Protein AF-A0A699YQB2-F1 (afdb_monomer)

Int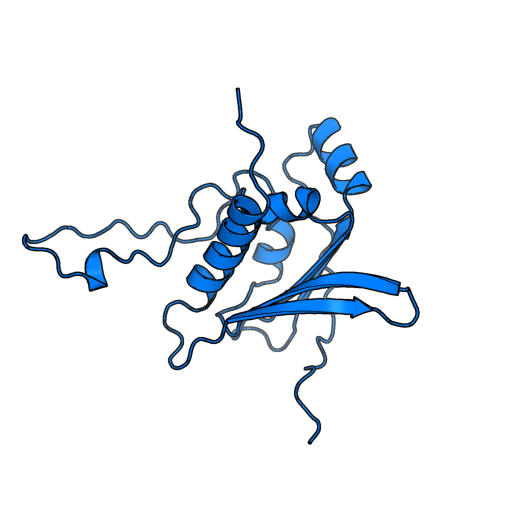erPro domains:
  IPR036890 Histidine kinase/HSP90-like ATPase superfamily [G3DSA:3.30.565.10] (2-146)
  IPR036890 Histidine kinase/HSP90-like ATPase superfamily [SSF55874] (11-123)

Mean predicted aligned error: 11.19 Å

Foldseek 3Di:
DPDDQDPVRLVVLVVLVQLLQCVPPPDKDWDWDFDQDPPVRDTDTDIDIPGQWDDLVCLLCLQQWQDDPDDPDDLPCPDPPDDVVSVPPSNPDDGSHSVVSVVVVDFKDWDWTDHPVDPWIKIFIDGNVVSVVCVVVVVSRGRGDIDTDRPPDPPDDD

Secondary structure (DSSP, 8-state):
-PPPPPHHHHHHHHHHHHHHHTTT-SS--EEEEEEE-TTT--EEEEEEE-S----HHHHTTTTSTT---S--------SSSPPHHHH-------SS-GGGGGGGT-SEEEEEE--TT-SSEEEEEEEHHHHHHHHHTT--S----PEEE----S----

Radius of gyration: 17.14 Å; Cα contacts (8 Å, |Δi|>4): 232; chains: 1; bounding box: 51×29×56 Å

Nearest PDB structures (foldseek):
  6mw7-assembly1_A  TM=7.822E-01  e=2.770E-05  Homo sapiens
  6mw7-assembly2_D  TM=7.691E-01  e=3.723E-05  Homo sapiens
  6mw7-assembly2_C  TM=7.482E-01  e=5.632E-05  Homo sapiens
  7lix-assembly1_A  TM=1.348E-01  e=6.875E+00  Porphyridium purpureum

Structure (mmCIF, N/CA/C/O backbone):
data_AF-A0A699YQB2-F1
#
_entry.id   AF-A0A699YQB2-F1
#
loop_
_atom_site.group_PDB
_atom_site.id
_atom_site.type_symbol
_atom_site.label_atom_id
_atom_site.label_alt_id
_atom_site.label_comp_id
_atom_site.label_asym_id
_atom_site.label_entity_id
_atom_site.label_seq_id
_atom_site.pdbx_PDB_ins_code
_atom_site.Cartn_x
_atom_site.Cartn_y
_atom_site.Cartn_z
_atom_site.occupancy
_atom_site.B_iso_or_equiv
_atom_site.auth_seq_id
_a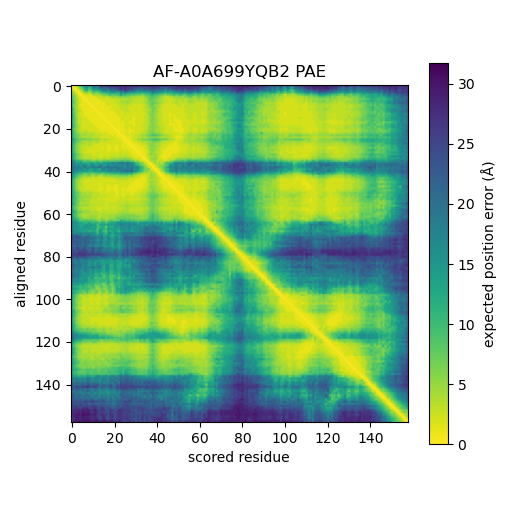tom_site.auth_comp_id
_atom_site.auth_asym_id
_atom_site.auth_atom_id
_atom_site.pdbx_PDB_model_num
ATOM 1 N N . MET A 1 1 ? 25.485 -6.643 4.007 1.00 27.45 1 MET A N 1
ATOM 2 C CA . MET A 1 1 ? 24.712 -7.691 3.311 1.00 27.45 1 MET A CA 1
ATOM 3 C C . MET A 1 1 ? 23.259 -7.539 3.713 1.00 27.45 1 MET A C 1
ATOM 5 O O . MET A 1 1 ? 22.901 -7.926 4.817 1.00 27.45 1 MET A O 1
ATOM 9 N N . THR A 1 2 ? 22.442 -6.903 2.880 1.00 43.53 2 THR A N 1
ATOM 10 C CA . THR A 1 2 ? 20.984 -6.984 3.014 1.00 43.53 2 THR A CA 1
ATOM 11 C C . THR A 1 2 ? 20.582 -8.375 2.540 1.00 43.53 2 THR A C 1
ATOM 13 O O . THR A 1 2 ? 20.865 -8.727 1.400 1.00 43.53 2 THR A O 1
ATOM 16 N N . LYS A 1 3 ? 20.019 -9.200 3.427 1.00 54.66 3 LYS A N 1
ATOM 17 C CA . LYS A 1 3 ? 19.324 -10.420 3.002 1.00 54.66 3 LYS A CA 1
ATOM 18 C C . LYS A 1 3 ? 18.230 -9.995 2.025 1.00 54.66 3 LYS A C 1
ATOM 20 O O . LYS A 1 3 ? 17.485 -9.069 2.343 1.00 54.66 3 LYS A O 1
ATOM 25 N N . ASP A 1 4 ? 18.146 -10.650 0.873 1.00 69.75 4 ASP A N 1
ATOM 26 C CA . ASP A 1 4 ? 17.004 -10.471 -0.016 1.00 69.75 4 ASP A CA 1
ATOM 27 C C . ASP A 1 4 ? 15.732 -10.820 0.761 1.00 69.75 4 ASP A C 1
ATOM 29 O O . ASP A 1 4 ? 15.621 -11.906 1.335 1.00 69.75 4 ASP A O 1
ATOM 33 N N . MET A 1 5 ? 14.799 -9.870 0.836 1.00 77.06 5 MET A N 1
ATOM 34 C CA . MET A 1 5 ? 13.517 -10.076 1.508 1.00 77.06 5 MET A CA 1
ATOM 35 C C . MET A 1 5 ? 12.745 -11.186 0.798 1.00 77.06 5 MET A C 1
ATOM 37 O O . MET A 1 5 ? 12.609 -11.165 -0.431 1.00 77.06 5 MET A O 1
ATOM 41 N N . THR A 1 6 ? 12.197 -12.134 1.551 1.00 87.75 6 THR A N 1
ATOM 42 C CA . THR A 1 6 ? 11.326 -13.174 0.994 1.00 87.75 6 THR A CA 1
ATOM 43 C C . THR A 1 6 ? 10.006 -12.570 0.506 1.00 87.75 6 THR A C 1
ATOM 45 O O . THR A 1 6 ? 9.689 -11.418 0.796 1.00 87.75 6 THR A O 1
ATOM 48 N N . LEU A 1 7 ? 9.218 -13.328 -0.263 1.00 84.62 7 LEU A N 1
ATOM 49 C CA . LEU A 1 7 ? 7.860 -12.911 -0.638 1.00 84.62 7 LEU A CA 1
ATOM 50 C C . LEU A 1 7 ? 7.012 -12.589 0.603 1.00 84.62 7 LEU A C 1
ATOM 52 O O . LEU A 1 7 ? 6.315 -11.580 0.621 1.00 84.62 7 LEU A O 1
ATOM 56 N N . VAL A 1 8 ? 7.118 -13.420 1.643 1.00 87.06 8 VAL A N 1
ATOM 57 C CA . VAL A 1 8 ? 6.390 -13.236 2.904 1.00 87.06 8 VAL A CA 1
ATOM 58 C C . VAL A 1 8 ? 6.793 -11.923 3.566 1.00 87.06 8 VAL A C 1
ATOM 60 O O . VAL A 1 8 ? 5.916 -11.148 3.919 1.00 87.06 8 VAL A O 1
ATOM 63 N N . ASP A 1 9 ? 8.092 -11.623 3.641 1.00 85.12 9 ASP A N 1
ATOM 64 C CA . ASP A 1 9 ? 8.570 -10.370 4.241 1.00 85.12 9 ASP A CA 1
ATOM 65 C C . ASP A 1 9 ? 8.010 -9.141 3.508 1.00 85.12 9 ASP A C 1
ATOM 67 O O . ASP A 1 9 ? 7.577 -8.182 4.139 1.00 85.12 9 ASP A O 1
ATOM 71 N N . LYS A 1 10 ? 7.962 -9.179 2.168 1.00 85.38 10 LYS A N 1
ATOM 72 C CA . LYS A 1 10 ? 7.393 -8.086 1.363 1.00 85.38 10 LYS A CA 1
ATOM 73 C C . LYS A 1 10 ? 5.892 -7.916 1.609 1.00 85.38 10 LYS A C 1
ATOM 75 O O . LYS A 1 10 ? 5.416 -6.790 1.669 1.00 85.38 10 LYS A O 1
ATOM 80 N N . LEU A 1 11 ? 5.148 -9.014 1.744 1.00 88.31 11 LEU A N 1
ATOM 81 C CA . LEU A 1 11 ? 3.718 -8.962 2.059 1.00 88.31 11 LEU A CA 1
ATOM 82 C C . LEU A 1 11 ? 3.470 -8.427 3.473 1.00 88.31 11 LEU A C 1
ATOM 84 O O . LEU A 1 11 ? 2.542 -7.644 3.654 1.00 88.31 11 LEU A O 1
ATOM 88 N N . CYS A 1 12 ? 4.303 -8.803 4.447 1.00 87.31 12 CYS A N 1
ATOM 89 C CA . CYS A 1 12 ? 4.212 -8.290 5.813 1.00 87.31 12 CYS A CA 1
ATOM 90 C C . CYS A 1 12 ? 4.354 -6.764 5.854 1.00 87.31 12 CYS A C 1
ATOM 92 O O . CYS A 1 12 ? 3.514 -6.116 6.458 1.00 87.31 12 CYS A O 1
ATOM 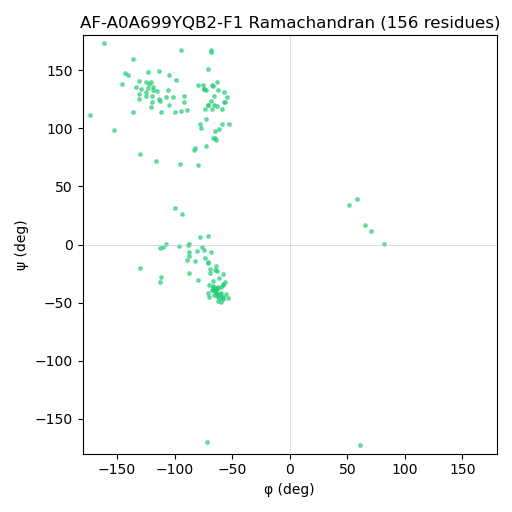94 N N . GLU A 1 13 ? 5.313 -6.173 5.135 1.00 85.69 13 GLU A N 1
ATOM 95 C CA . GLU A 1 13 ? 5.453 -4.705 5.071 1.00 85.69 13 GLU A CA 1
ATOM 96 C C . GLU A 1 13 ? 4.201 -4.006 4.510 1.00 85.69 13 GLU A C 1
ATOM 98 O O . GLU A 1 13 ? 3.828 -2.920 4.953 1.00 85.69 13 GLU A O 1
ATOM 103 N N . LEU A 1 14 ? 3.527 -4.611 3.525 1.00 88.31 14 LEU A N 1
ATOM 104 C CA . LEU A 1 14 ? 2.282 -4.053 2.988 1.00 88.31 14 LEU A CA 1
ATOM 105 C C . LEU A 1 14 ? 1.135 -4.184 3.990 1.00 88.31 14 LEU A C 1
ATOM 107 O O . LEU A 1 14 ? 0.378 -3.234 4.181 1.00 88.31 14 LEU A O 1
ATOM 111 N N . LEU A 1 15 ? 1.034 -5.330 4.663 1.00 89.50 15 LEU A N 1
ATOM 112 C CA . LEU A 1 15 ? 0.040 -5.555 5.709 1.00 89.50 15 LEU A CA 1
ATOM 113 C C . LEU A 1 15 ? 0.255 -4.629 6.909 1.00 89.50 15 LEU A C 1
ATOM 115 O O . LEU A 1 15 ? -0.722 -4.120 7.445 1.00 89.50 15 LEU A O 1
ATOM 119 N N . ASP A 1 16 ? 1.500 -4.346 7.282 1.00 86.62 16 ASP A N 1
ATOM 120 C CA . ASP A 1 16 ? 1.857 -3.410 8.350 1.00 86.62 16 ASP A CA 1
ATOM 121 C C . ASP A 1 16 ? 1.383 -1.980 8.041 1.00 86.62 16 ASP A C 1
ATOM 123 O O . ASP A 1 16 ? 0.887 -1.279 8.935 1.00 86.62 16 ASP A O 1
ATOM 127 N N . ASN A 1 17 ? 1.438 -1.565 6.766 1.00 86.50 17 ASN A N 1
ATOM 128 C CA . ASN A 1 17 ? 0.839 -0.306 6.316 1.00 86.50 17 ASN A CA 1
ATOM 129 C C . ASN A 1 17 ? -0.680 -0.299 6.526 1.00 86.50 17 ASN A C 1
ATOM 131 O O . ASN A 1 17 ? -1.207 0.651 7.106 1.00 86.50 17 ASN A O 1
ATOM 135 N N . SER A 1 18 ? -1.380 -1.354 6.100 1.00 89.69 18 SER A N 1
ATOM 136 C CA . SER A 1 18 ? -2.835 -1.445 6.265 1.00 89.69 18 SER A CA 1
ATOM 137 C C . SER A 1 18 ? -3.249 -1.557 7.735 1.00 89.69 18 SER A C 1
ATOM 139 O O . SER A 1 18 ? -4.208 -0.909 8.143 1.00 89.69 18 SER A O 1
ATOM 141 N N . LEU A 1 19 ? -2.507 -2.301 8.563 1.00 87.50 19 LEU A N 1
ATOM 142 C CA . LEU A 1 19 ? -2.729 -2.395 10.012 1.00 87.50 19 LEU A CA 1
ATOM 143 C C . LEU A 1 19 ? -2.597 -1.028 10.690 1.00 87.50 19 LEU A C 1
ATOM 145 O O . LEU A 1 19 ? -3.436 -0.666 11.515 1.00 87.50 19 LEU A O 1
ATOM 149 N N . SER A 1 20 ? -1.587 -0.251 10.291 1.00 83.88 20 SER A N 1
ATOM 150 C CA . SER A 1 20 ? -1.417 1.128 10.756 1.00 83.88 20 SER A CA 1
ATOM 151 C C . SER A 1 20 ? -2.578 2.020 10.302 1.00 83.88 20 SER A C 1
ATOM 153 O O . SER A 1 20 ? -3.040 2.867 11.066 1.00 83.88 20 SER A O 1
ATOM 155 N N . ALA A 1 21 ? -3.068 1.839 9.072 1.00 86.69 21 ALA A N 1
ATOM 156 C CA . ALA A 1 21 ? -4.139 2.650 8.497 1.00 86.69 21 ALA A CA 1
ATOM 157 C C . ALA A 1 21 ? -5.506 2.399 9.152 1.00 86.69 21 ALA A C 1
ATOM 159 O O . ALA A 1 21 ? -6.290 3.338 9.300 1.00 86.69 21 ALA A O 1
ATOM 160 N N . VAL A 1 22 ? -5.795 1.160 9.562 1.00 88.62 22 VAL A N 1
ATOM 161 C CA . VAL A 1 22 ? -7.070 0.785 10.205 1.00 88.62 22 VAL A CA 1
ATOM 162 C C . VAL A 1 22 ? -7.068 0.967 11.725 1.00 88.62 22 VAL A C 1
ATOM 164 O O . VAL A 1 22 ? -8.075 0.693 12.383 1.00 88.62 22 VAL A O 1
ATOM 167 N N . ALA A 1 23 ? -5.964 1.436 12.310 1.00 83.88 23 ALA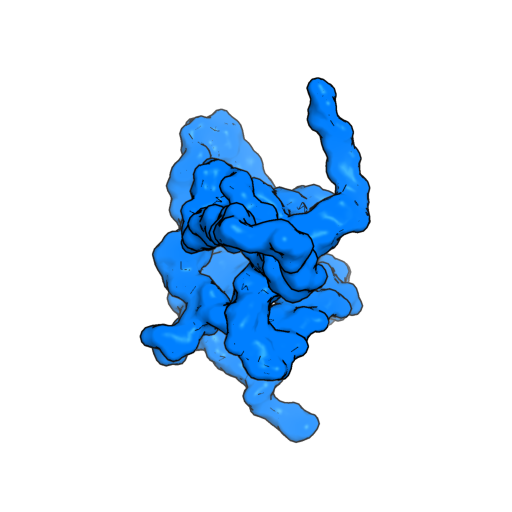 A N 1
ATOM 168 C CA . ALA A 1 23 ? -5.870 1.698 13.740 1.00 83.88 23 ALA A CA 1
ATOM 169 C C . ALA A 1 23 ? -6.977 2.669 14.202 1.00 83.88 23 ALA A C 1
ATOM 171 O O . ALA A 1 23 ? -7.114 3.783 13.694 1.00 83.88 23 ALA A O 1
ATOM 172 N N . GLY A 1 24 ? -7.796 2.245 15.168 1.00 80.38 24 GLY A N 1
ATOM 173 C CA . GLY A 1 24 ? -8.920 3.038 15.687 1.00 80.38 24 GLY A CA 1
ATOM 174 C C . GLY A 1 24 ? -10.210 2.992 14.853 1.00 80.38 24 GLY A C 1
ATOM 175 O O . GLY A 1 24 ? -11.196 3.612 15.248 1.00 80.38 24 GLY A O 1
ATOM 176 N N . VAL A 1 25 ? -10.252 2.247 13.742 1.00 83.25 25 VAL A N 1
ATOM 177 C CA . VAL A 1 25 ? -11.498 1.959 13.008 1.00 83.25 25 VAL A CA 1
ATOM 178 C C . VAL A 1 25 ? -12.321 0.926 13.787 1.00 83.25 25 VAL A C 1
ATOM 180 O O . VAL A 1 25 ? -11.790 -0.085 14.236 1.00 83.25 25 VAL A O 1
ATOM 183 N N . GLN A 1 26 ? -13.630 1.158 13.952 1.00 86.00 26 GLN A N 1
ATOM 184 C CA . GLN A 1 26 ? -14.506 0.301 14.771 1.00 86.00 26 GLN A CA 1
ATOM 185 C C . GLN A 1 26 ? -14.625 -1.136 14.230 1.00 86.00 26 GLN A C 1
ATOM 187 O O . GLN A 1 26 ? -14.681 -2.091 15.001 1.00 86.00 26 GLN A O 1
ATOM 192 N N . THR A 1 27 ? -14.671 -1.285 12.906 1.00 89.88 27 THR A N 1
ATOM 193 C CA . THR A 1 27 ? -14.740 -2.573 12.201 1.00 89.88 27 THR A CA 1
ATOM 194 C C . THR A 1 27 ? -13.660 -2.602 11.115 1.00 89.88 27 THR A C 1
ATOM 196 O O . THR A 1 27 ? -13.964 -2.333 9.946 1.00 89.88 27 THR A O 1
ATOM 199 N N . PRO A 1 28 ? -12.388 -2.838 11.486 1.00 89.38 28 PRO A N 1
ATOM 200 C CA . PRO A 1 28 ? -11.278 -2.800 10.544 1.00 89.38 28 PRO A CA 1
ATOM 201 C C . PRO A 1 28 ? -11.396 -3.962 9.553 1.00 89.38 28 PRO A C 1
ATOM 203 O O . PRO A 1 28 ? -11.719 -5.088 9.927 1.00 89.38 28 PRO A O 1
ATOM 206 N N . THR A 1 29 ? -11.155 -3.688 8.278 1.00 92.94 29 THR A N 1
ATOM 207 C CA . THR A 1 29 ? -11.172 -4.667 7.190 1.00 92.94 29 THR A CA 1
ATOM 208 C C . THR A 1 29 ? -9.898 -4.503 6.381 1.00 92.94 29 THR A C 1
ATOM 210 O O . THR A 1 29 ? -9.579 -3.391 5.972 1.00 92.94 29 THR A O 1
ATOM 213 N N . ILE A 1 30 ? -9.192 -5.610 6.153 1.00 93.25 30 ILE A N 1
ATOM 214 C CA . ILE A 1 30 ? -8.024 -5.694 5.273 1.00 93.25 30 ILE A CA 1
ATOM 215 C C . ILE A 1 30 ? -8.242 -6.905 4.365 1.00 93.25 30 ILE A C 1
ATOM 217 O O . ILE A 1 30 ? -8.487 -8.011 4.849 1.00 93.25 30 ILE A O 1
ATOM 221 N N . LEU A 1 31 ? -8.183 -6.699 3.054 1.00 94.31 31 LEU A N 1
ATOM 222 C CA . LEU A 1 31 ? -8.397 -7.719 2.035 1.00 94.31 31 LEU A CA 1
ATOM 223 C C . LEU A 1 31 ? -7.142 -7.862 1.183 1.00 94.31 31 LEU A C 1
ATOM 225 O O . LEU A 1 31 ? -6.716 -6.907 0.540 1.00 94.31 31 LEU A O 1
ATOM 229 N N . LEU A 1 32 ? -6.605 -9.078 1.129 1.00 92.94 32 LEU A N 1
ATOM 230 C CA . LEU A 1 32 ? -5.544 -9.463 0.205 1.00 92.94 32 LEU A CA 1
ATOM 231 C C . LEU A 1 32 ? -6.149 -10.315 -0.912 1.00 92.94 32 LEU A C 1
ATOM 233 O O . LEU A 1 32 ? -6.728 -11.370 -0.645 1.00 92.94 32 LEU A O 1
ATOM 237 N N . LYS A 1 33 ? -6.030 -9.858 -2.157 1.00 91.12 33 LYS A N 1
ATOM 238 C CA . LYS A 1 33 ? -6.599 -10.518 -3.337 1.00 91.12 33 LYS A CA 1
ATOM 239 C C . LYS A 1 33 ? -5.494 -10.777 -4.358 1.00 91.12 33 LYS A C 1
ATOM 241 O O . LYS A 1 33 ? -4.651 -9.916 -4.600 1.00 91.12 33 LYS A O 1
ATOM 246 N N . PHE A 1 34 ? -5.548 -11.948 -4.980 1.00 90.06 34 PHE A N 1
ATOM 247 C CA . PHE A 1 34 ? -4.765 -12.293 -6.163 1.00 90.06 34 PHE A CA 1
ATOM 248 C C . PHE A 1 34 ? -5.759 -12.411 -7.310 1.00 90.06 34 PHE A C 1
ATOM 250 O O . PHE A 1 34 ? -6.658 -13.251 -7.252 1.00 90.06 34 PHE A O 1
ATOM 257 N N . LEU A 1 35 ? -5.666 -11.510 -8.281 1.00 88.38 35 LEU A N 1
ATOM 258 C CA . LEU A 1 35 ? -6.609 -11.417 -9.389 1.00 88.38 35 LEU A CA 1
ATOM 259 C C . LEU A 1 35 ? -5.856 -11.604 -10.697 1.00 88.38 35 LEU A C 1
ATOM 261 O O . LEU A 1 35 ? -4.795 -11.021 -10.873 1.00 88.38 35 LEU A O 1
ATOM 265 N N . ASP A 1 36 ? -6.441 -12.333 -11.634 1.00 84.62 36 ASP A N 1
ATOM 266 C CA . ASP A 1 36 ? -6.015 -12.273 -13.028 1.00 84.62 36 ASP A CA 1
ATOM 267 C C . ASP A 1 36 ? -6.825 -11.160 -13.704 1.00 84.62 36 ASP A C 1
ATOM 269 O O . ASP A 1 36 ? -8.059 -11.209 -13.743 1.00 84.62 36 ASP A O 1
ATOM 273 N N . SER A 1 37 ? -6.156 -10.103 -14.167 1.00 71.50 37 SER A N 1
ATOM 274 C CA . SER A 1 37 ? -6.814 -9.000 -14.859 1.00 71.50 37 SER A CA 1
ATOM 275 C C . SER A 1 37 ? -7.227 -9.451 -16.259 1.00 71.50 37 SER A C 1
ATOM 277 O O . SER A 1 37 ? -6.460 -10.062 -16.997 1.00 71.50 37 SER A O 1
ATOM 279 N N . TYR A 1 38 ? -8.465 -9.157 -16.643 1.00 51.03 38 TYR A N 1
ATOM 280 C CA . TYR A 1 38 ? -8.953 -9.344 -18.007 1.00 51.03 38 TYR A CA 1
ATOM 281 C C . TYR A 1 38 ? -9.372 -7.973 -18.545 1.00 51.03 38 TYR A C 1
ATOM 283 O O . TYR A 1 38 ? -10.037 -7.236 -17.808 1.00 51.03 38 TYR A O 1
ATOM 291 N N . PRO A 1 39 ? -9.027 -7.597 -19.790 1.00 56.12 39 PRO A N 1
ATOM 292 C CA . PRO A 1 39 ? -8.491 -8.421 -20.885 1.00 56.12 39 PRO A CA 1
ATOM 293 C C . PRO A 1 39 ? -6.964 -8.590 -20.928 1.00 56.12 39 PRO A C 1
ATOM 295 O O . PRO A 1 39 ? -6.475 -9.358 -21.754 1.00 56.12 39 PRO A O 1
ATOM 298 N N . ASP A 1 40 ? -6.216 -7.897 -20.070 1.00 67.38 40 ASP A N 1
ATOM 299 C CA . ASP A 1 40 ? -4.762 -7.753 -20.232 1.00 67.38 40 ASP A CA 1
ATOM 300 C C . ASP A 1 40 ? -3.942 -8.965 -19.736 1.00 67.38 40 ASP A C 1
ATOM 302 O O . ASP A 1 40 ? -2.737 -9.033 -19.974 1.00 67.38 40 ASP A O 1
ATOM 306 N N . ASN A 1 41 ? -4.589 -9.964 -19.116 1.00 65.38 41 ASN A N 1
ATOM 307 C CA . ASN A 1 41 ? -3.974 -11.157 -18.516 1.00 65.38 41 ASN A CA 1
ATOM 308 C C . ASN A 1 41 ? -2.832 -10.821 -17.540 1.00 65.38 41 ASN A C 1
ATOM 310 O O . ASN A 1 41 ? -1.850 -11.562 -17.442 1.00 65.38 41 ASN A O 1
ATOM 314 N N . GLU A 1 42 ? -2.936 -9.707 -16.816 1.00 78.12 42 GLU A N 1
ATOM 315 C CA . GLU A 1 42 ? -1.934 -9.331 -15.821 1.00 78.12 42 GLU A CA 1
ATOM 316 C C . GLU A 1 42 ? -2.325 -9.878 -14.449 1.00 78.12 42 GLU A C 1
ATOM 318 O O . GLU A 1 42 ? -3.427 -9.638 -13.959 1.00 78.12 42 GLU A O 1
ATOM 323 N N . ALA A 1 43 ? -1.410 -10.588 -13.792 1.00 85.25 43 ALA A N 1
ATOM 324 C CA . ALA A 1 43 ? -1.603 -10.987 -12.404 1.00 85.25 43 ALA A CA 1
ATOM 325 C C . ALA A 1 43 ? -1.487 -9.753 -11.491 1.00 85.25 43 ALA A C 1
ATOM 327 O O . ALA A 1 43 ? -0.445 -9.097 -11.436 1.00 85.25 43 ALA A O 1
ATOM 328 N N . LEU A 1 44 ? -2.553 -9.452 -10.756 1.00 89.50 44 LEU A N 1
ATOM 329 C CA . LEU A 1 44 ? -2.649 -8.342 -9.818 1.00 89.50 44 LEU A CA 1
ATOM 330 C C . LEU A 1 44 ? -2.625 -8.857 -8.383 1.00 89.50 44 LEU A C 1
ATOM 332 O O . LEU A 1 44 ? -3.452 -9.674 -7.971 1.00 89.50 44 LEU A O 1
ATOM 336 N N . LEU A 1 45 ? -1.715 -8.295 -7.597 1.00 91.38 45 LEU A N 1
ATOM 337 C CA . LEU A 1 45 ? -1.763 -8.355 -6.146 1.00 91.38 45 LEU A CA 1
ATOM 338 C C . LEU A 1 45 ? -2.467 -7.096 -5.641 1.00 91.38 45 LEU A C 1
ATOM 340 O O . LEU A 1 45 ? -1.946 -5.994 -5.800 1.00 91.38 45 LEU A O 1
ATOM 344 N N . VAL A 1 46 ? -3.636 -7.258 -5.030 1.00 92.00 46 VAL A N 1
ATOM 345 C CA . VAL A 1 46 ? -4.420 -6.141 -4.492 1.00 92.00 46 VAL A CA 1
ATOM 346 C C . VAL A 1 46 ? -4.479 -6.252 -2.978 1.00 92.00 46 VAL A C 1
ATOM 348 O O . VAL A 1 46 ? -4.922 -7.269 -2.444 1.00 92.00 46 VAL A O 1
ATOM 351 N N . LEU A 1 47 ? -4.062 -5.184 -2.303 1.00 93.88 47 LEU A N 1
ATOM 352 C CA . LEU A 1 47 ? -4.288 -4.979 -0.880 1.00 93.88 47 LEU A CA 1
ATOM 353 C C . LEU A 1 47 ? -5.248 -3.799 -0.709 1.00 93.88 47 LEU A C 1
ATOM 355 O O . LEU A 1 47 ? -4.997 -2.715 -1.229 1.00 93.88 47 LEU A O 1
ATOM 359 N N . GLU A 1 48 ? -6.357 -4.033 -0.020 1.00 94.69 48 GLU A N 1
ATOM 360 C CA . GLU A 1 48 ? -7.414 -3.049 0.212 1.00 94.69 48 GLU A CA 1
ATOM 361 C C . GLU A 1 48 ? -7.730 -2.994 1.704 1.00 94.69 48 GLU A C 1
ATOM 363 O O . GLU A 1 48 ? -7.905 -4.035 2.337 1.00 94.69 48 GLU A O 1
ATOM 368 N N . ASP A 1 49 ? -7.842 -1.793 2.261 1.00 95.00 49 ASP A N 1
ATOM 369 C CA . ASP A 1 49 ? -8.264 -1.584 3.641 1.00 95.00 49 ASP A CA 1
ATOM 370 C C . ASP A 1 49 ? -9.272 -0.436 3.764 1.00 95.00 49 ASP A C 1
ATOM 372 O O . ASP A 1 49 ? -9.401 0.406 2.874 1.00 95.00 49 ASP A O 1
ATOM 376 N N . ASN A 1 50 ? -10.027 -0.427 4.865 1.00 93.94 50 ASN A N 1
ATOM 377 C CA . ASN A 1 50 ? -10.980 0.637 5.195 1.00 93.94 50 ASN A CA 1
ATOM 378 C C . ASN A 1 50 ? -10.418 1.637 6.219 1.00 93.94 50 ASN A C 1
ATOM 380 O O . ASN A 1 50 ? -11.168 2.166 7.044 1.00 93.94 50 ASN A O 1
ATOM 384 N N . GLY A 1 51 ? -9.101 1.851 6.198 1.00 90.12 51 GLY A N 1
ATOM 385 C CA . GLY A 1 51 ? -8.406 2.747 7.106 1.00 90.12 51 GLY A CA 1
ATOM 386 C C . GLY A 1 51 ? -8.658 4.229 6.835 1.00 90.12 51 GLY A C 1
ATOM 387 O O . GLY A 1 51 ? -9.496 4.626 6.025 1.00 90.12 51 GLY A O 1
ATOM 388 N N . HIS A 1 52 ? -7.878 5.077 7.504 1.00 89.50 52 HIS A N 1
ATOM 389 C CA . HIS A 1 52 ? -7.987 6.541 7.396 1.00 89.50 52 HIS A CA 1
ATOM 390 C C . HIS A 1 52 ? -7.571 7.105 6.028 1.00 89.50 52 HIS A C 1
ATOM 392 O O . HIS A 1 52 ? -7.739 8.296 5.778 1.00 89.50 52 HIS A O 1
ATOM 398 N N . GLY A 1 53 ? -7.033 6.274 5.134 1.00 88.75 53 GLY A N 1
ATOM 399 C CA . GLY A 1 53 ? -6.558 6.697 3.821 1.00 88.75 53 GLY A CA 1
ATOM 400 C C . GLY A 1 53 ? -5.420 7.724 3.886 1.00 88.75 53 GLY A C 1
ATOM 401 O O . GLY A 1 53 ? -4.863 8.032 4.938 1.00 88.75 53 GLY A O 1
ATOM 402 N N . MET A 1 54 ? -5.055 8.258 2.726 1.00 87.50 54 MET A N 1
ATOM 403 C CA . MET A 1 54 ? -3.978 9.230 2.558 1.00 87.50 54 MET A CA 1
ATOM 404 C C . MET A 1 54 ? -4.516 10.508 1.923 1.00 87.50 54 MET A C 1
ATOM 406 O O . MET A 1 54 ? -5.309 10.465 0.978 1.00 87.50 54 MET A O 1
ATOM 410 N N . SER A 1 55 ? -4.057 11.657 2.423 1.00 84.75 55 SER A N 1
ATOM 411 C CA . SER A 1 55 ? -4.229 12.921 1.706 1.00 84.75 55 SER A CA 1
ATOM 412 C C . SER A 1 55 ? -3.369 12.924 0.441 1.00 84.75 55 SER A C 1
ATOM 414 O O . SER A 1 55 ? -2.449 12.114 0.291 1.00 84.75 55 SER A O 1
ATOM 416 N N . ARG A 1 56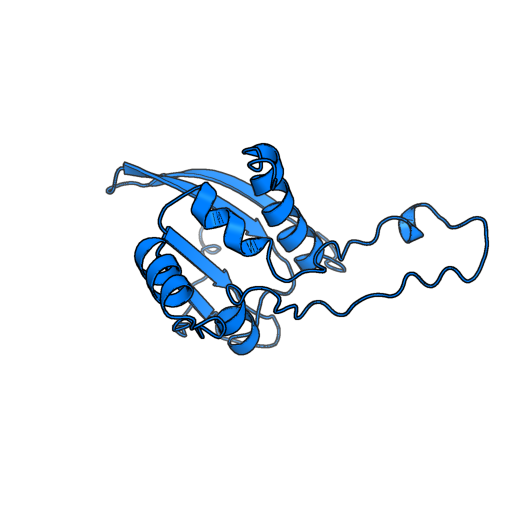 ? -3.631 13.869 -0.464 1.00 83.06 56 ARG A N 1
ATOM 417 C CA . ARG A 1 56 ? -2.817 14.059 -1.667 1.00 83.06 56 ARG A CA 1
ATOM 418 C C . ARG A 1 56 ? -1.334 14.230 -1.335 1.00 83.06 56 ARG A C 1
ATOM 420 O O . ARG A 1 56 ? -0.496 13.595 -1.963 1.00 83.06 56 ARG A O 1
ATOM 427 N N . GLU A 1 57 ? -1.025 15.063 -0.346 1.00 81.31 57 GLU A N 1
ATOM 428 C CA . GLU A 1 57 ? 0.342 15.418 0.042 1.00 81.31 57 GLU A CA 1
ATOM 429 C C . GLU A 1 57 ? 1.100 14.222 0.624 1.00 81.31 57 GLU A C 1
ATOM 431 O O . GLU A 1 57 ? 2.304 14.093 0.406 1.00 81.31 57 GLU A O 1
ATOM 436 N N . VAL A 1 58 ? 0.403 13.349 1.361 1.00 81.69 58 VAL A N 1
ATOM 437 C CA . VAL A 1 58 ? 0.972 12.094 1.871 1.00 81.69 58 VAL A CA 1
ATOM 438 C C . VAL A 1 58 ? 1.198 11.121 0.718 1.00 81.69 58 VAL A C 1
ATOM 440 O O . VAL A 1 58 ? 2.274 10.537 0.609 1.00 81.69 58 VAL A O 1
ATOM 443 N N . LEU A 1 59 ? 0.218 10.990 -0.181 1.00 82.75 59 LEU A N 1
ATOM 444 C CA . LEU A 1 59 ? 0.281 10.061 -1.305 1.00 82.75 59 LEU A CA 1
ATOM 445 C C . LEU A 1 59 ? 1.414 10.408 -2.285 1.00 82.75 59 LEU A C 1
ATOM 447 O O . LEU A 1 59 ? 2.156 9.527 -2.705 1.00 82.75 59 LEU A O 1
ATOM 451 N N . GLU A 1 60 ? 1.604 11.693 -2.590 1.00 77.81 60 GLU A N 1
ATOM 452 C CA . GLU A 1 60 ? 2.704 12.201 -3.427 1.00 77.81 60 GLU A CA 1
ATOM 453 C C . GLU A 1 60 ? 4.096 11.848 -2.882 1.00 77.81 60 GLU A C 1
ATOM 455 O O . GLU A 1 60 ? 5.058 11.757 -3.645 1.00 77.81 60 GLU A O 1
ATOM 460 N N . LYS A 1 61 ? 4.198 11.624 -1.569 1.00 76.56 61 LYS A N 1
ATOM 461 C CA . LYS A 1 61 ? 5.448 11.329 -0.865 1.00 76.56 61 LYS A CA 1
ATOM 462 C C . LYS A 1 61 ? 5.565 9.870 -0.428 1.00 76.56 61 LYS A C 1
ATOM 464 O O . LYS A 1 61 ? 6.578 9.500 0.155 1.00 76.56 61 LYS A O 1
ATOM 469 N N . ALA A 1 62 ? 4.571 9.032 -0.723 1.00 76.75 62 ALA A N 1
ATOM 470 C CA . A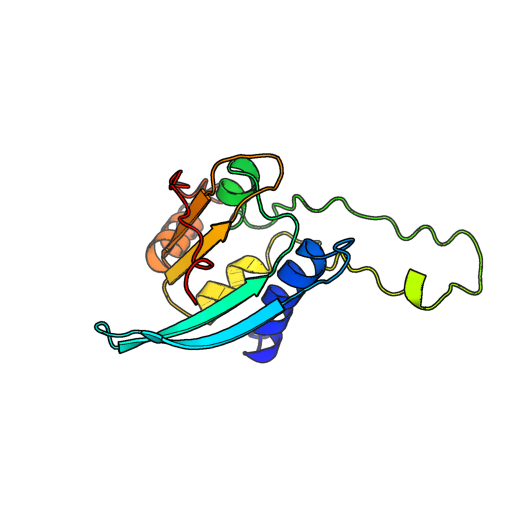LA A 1 62 ? 4.496 7.662 -0.216 1.00 76.75 62 ALA A CA 1
ATOM 471 C C . ALA A 1 62 ? 5.682 6.779 -0.661 1.00 76.75 62 ALA A C 1
ATOM 473 O O . ALA A 1 62 ? 6.085 5.873 0.064 1.00 76.75 62 ALA A O 1
ATOM 474 N N . LEU A 1 63 ? 6.267 7.065 -1.830 1.00 74.00 63 LEU A N 1
ATOM 475 C CA . LEU A 1 63 ? 7.424 6.345 -2.384 1.00 74.00 63 LEU A CA 1
ATOM 476 C C . LEU A 1 63 ? 8.780 7.011 -2.088 1.00 74.00 63 LEU A C 1
ATOM 478 O O . LEU A 1 63 ? 9.828 6.486 -2.481 1.00 74.00 63 LEU A O 1
ATOM 482 N N . ILE A 1 64 ? 8.788 8.156 -1.395 1.00 71.25 64 ILE A N 1
ATOM 483 C CA . ILE A 1 64 ? 10.025 8.814 -0.964 1.00 71.25 64 ILE A CA 1
ATOM 484 C C . ILE A 1 64 ? 10.651 7.965 0.143 1.00 71.25 64 ILE A C 1
ATOM 486 O O . ILE A 1 64 ? 10.065 7.727 1.199 1.00 71.25 64 ILE A O 1
ATOM 490 N N . THR A 1 65 ? 11.875 7.503 -0.100 1.00 62.25 65 THR A N 1
ATOM 491 C CA . THR A 1 65 ? 12.603 6.648 0.845 1.00 62.25 65 THR A CA 1
ATOM 492 C C . THR A 1 65 ? 12.931 7.431 2.115 1.00 62.25 65 THR A C 1
ATOM 494 O O . THR A 1 65 ? 13.428 8.547 2.032 1.00 62.25 65 THR A O 1
ATOM 497 N N . ALA A 1 66 ? 12.735 6.822 3.288 1.00 59.66 66 ALA A N 1
ATOM 498 C CA . ALA A 1 66 ? 12.989 7.461 4.585 1.00 59.66 66 ALA A CA 1
ATOM 499 C C . ALA A 1 66 ? 12.076 8.657 4.906 1.00 59.66 66 ALA A C 1
ATOM 501 O O . ALA A 1 66 ? 12.356 9.412 5.835 1.00 59.66 66 ALA A O 1
ATOM 502 N N . CYS A 1 67 ? 10.958 8.792 4.191 1.00 57.50 67 CYS A N 1
ATOM 503 C CA . CYS A 1 67 ? 9.908 9.742 4.516 1.00 57.50 67 CYS A CA 1
ATOM 504 C C . CYS A 1 67 ? 8.777 9.008 5.241 1.00 57.50 67 CYS A C 1
ATOM 506 O O . CYS A 1 67 ? 8.136 8.129 4.668 1.00 57.50 67 CYS A O 1
ATOM 508 N N . THR A 1 68 ? 8.558 9.324 6.518 1.00 56.47 68 THR A N 1
ATOM 509 C CA . THR A 1 68 ? 7.449 8.757 7.291 1.00 56.47 68 THR A CA 1
ATOM 510 C C . THR A 1 68 ? 6.514 9.859 7.768 1.00 56.47 68 THR A C 1
ATOM 512 O O . THR A 1 68 ? 6.960 10.889 8.271 1.00 56.47 68 THR A O 1
ATOM 515 N N . PHE A 1 69 ? 5.213 9.639 7.585 1.00 57.88 69 PHE A N 1
ATOM 516 C CA . PHE A 1 69 ? 4.141 10.524 8.057 1.00 57.88 69 PHE A CA 1
ATOM 517 C C . PHE A 1 69 ? 3.345 9.898 9.204 1.00 57.88 69 PHE A C 1
ATOM 519 O O . PHE A 1 69 ? 2.442 10.538 9.738 1.00 57.88 69 PHE A O 1
ATOM 526 N N . SER A 1 70 ? 3.674 8.660 9.595 1.00 58.34 70 SER A N 1
ATOM 527 C CA . SER A 1 70 ? 3.171 8.077 10.833 1.00 58.34 70 SER A CA 1
ATOM 528 C C . SER A 1 70 ? 3.750 8.862 12.010 1.00 58.34 70 SER A C 1
ATOM 530 O O . SER A 1 70 ? 4.956 9.094 12.106 1.00 58.34 70 SER A O 1
ATOM 532 N N . THR A 1 71 ? 2.884 9.311 12.911 1.00 55.06 71 THR A N 1
ATOM 533 C CA . THR A 1 71 ? 3.316 9.871 14.188 1.00 55.06 71 THR A CA 1
ATOM 534 C C . THR A 1 71 ? 3.967 8.762 15.005 1.00 55.06 71 THR A C 1
ATOM 536 O O . THR A 1 71 ? 3.321 7.757 15.296 1.00 55.06 71 THR A O 1
ATOM 539 N N . GLU A 1 72 ? 5.241 8.923 15.378 1.00 51.28 72 GLU A N 1
ATOM 540 C CA . GLU A 1 72 ? 5.896 8.012 16.320 1.00 51.28 72 GLU A CA 1
ATOM 541 C C . GLU A 1 72 ? 5.125 8.020 17.646 1.00 51.28 72 GLU A C 1
ATOM 543 O O . GLU A 1 72 ? 5.236 8.949 18.452 1.00 51.28 72 GLU A O 1
ATOM 548 N N . HIS A 1 73 ? 4.347 6.972 17.906 1.00 51.22 73 HIS A N 1
ATOM 549 C CA . HIS A 1 73 ? 3.794 6.764 19.231 1.00 51.22 73 HIS A CA 1
ATOM 550 C C . HIS A 1 73 ? 4.892 6.190 20.125 1.00 51.22 73 HIS A C 1
ATOM 552 O O . HIS A 1 73 ? 5.254 5.017 20.071 1.00 51.22 73 HIS A O 1
ATOM 558 N N . ARG A 1 74 ? 5.454 7.045 20.986 1.00 52.94 74 ARG A N 1
ATOM 559 C CA . ARG A 1 74 ? 6.257 6.578 22.119 1.00 52.94 74 ARG A CA 1
ATOM 560 C C . ARG A 1 74 ? 5.367 5.678 22.972 1.00 52.94 74 ARG A C 1
ATOM 562 O O . ARG A 1 74 ? 4.401 6.165 23.554 1.00 52.94 74 ARG A O 1
ATOM 569 N N . LEU A 1 75 ? 5.723 4.397 23.087 1.00 53.91 75 LEU A N 1
ATOM 570 C CA . LEU A 1 75 ? 5.149 3.501 24.092 1.00 53.91 75 LEU A CA 1
ATOM 571 C C . LEU A 1 75 ? 5.292 4.172 25.466 1.00 53.91 75 LEU A C 1
ATOM 573 O O . LEU A 1 75 ? 6.392 4.223 26.025 1.00 53.91 75 LEU A O 1
ATOM 577 N N . GLN A 1 76 ? 4.200 4.716 26.006 1.00 53.00 76 GLN A N 1
ATOM 578 C CA . GLN A 1 76 ? 4.166 5.233 27.370 1.00 53.00 76 GLN A CA 1
ATOM 579 C C . GLN A 1 76 ? 4.181 4.037 28.324 1.00 53.00 76 GLN A C 1
ATOM 581 O O . GLN A 1 76 ? 3.149 3.537 28.756 1.00 53.00 76 GLN A O 1
ATOM 586 N N . ARG A 1 77 ? 5.381 3.535 28.624 1.00 53.62 77 ARG A N 1
ATOM 587 C CA . ARG A 1 77 ? 5.611 2.495 29.633 1.00 53.62 77 ARG A CA 1
ATOM 588 C C . ARG A 1 77 ? 5.605 3.139 31.018 1.00 53.62 77 ARG A C 1
ATOM 590 O O . ARG A 1 77 ? 6.663 3.278 31.625 1.00 53.62 77 ARG A O 1
ATOM 597 N N . SER A 1 78 ? 4.452 3.625 31.473 1.00 55.00 78 SER A N 1
ATOM 598 C CA . SER A 1 78 ? 4.373 4.315 32.764 1.00 55.00 78 SER A CA 1
ATOM 599 C C . SER A 1 78 ? 4.318 3.351 33.950 1.00 55.00 78 SER A C 1
ATOM 601 O O . SER A 1 78 ? 4.860 3.690 34.994 1.00 55.00 78 SER A O 1
ATOM 603 N N . GLU A 1 79 ? 3.746 2.146 33.809 1.00 56.69 79 GLU A N 1
ATOM 604 C CA . GLU A 1 79 ? 3.613 1.193 34.924 1.00 56.69 79 GLU A CA 1
ATOM 605 C C . GLU A 1 79 ? 3.747 -0.271 34.462 1.00 56.69 79 GLU A C 1
ATOM 607 O O . GLU A 1 79 ? 3.237 -0.663 33.413 1.00 56.69 79 GLU A O 1
ATOM 612 N N . LEU A 1 80 ? 4.474 -1.081 35.243 1.00 58.28 80 LEU A N 1
ATOM 613 C CA . LEU A 1 80 ? 4.589 -2.535 35.079 1.00 58.28 80 LEU A CA 1
ATOM 614 C C . LEU A 1 80 ? 3.631 -3.237 36.062 1.00 58.28 80 LEU A C 1
ATOM 616 O O . LEU A 1 80 ? 3.563 -2.807 37.215 1.00 58.28 80 LEU A O 1
ATOM 620 N N . PRO A 1 81 ? 2.969 -4.348 35.678 1.00 62.62 81 PRO A N 1
ATOM 621 C CA . PRO A 1 81 ? 3.034 -5.029 34.383 1.00 62.62 81 PRO A CA 1
ATOM 622 C C . PRO A 1 81 ? 2.167 -4.351 33.309 1.00 62.62 81 PRO A C 1
ATOM 624 O O . PRO A 1 81 ? 1.019 -3.986 33.545 1.00 62.62 81 PRO A O 1
ATOM 627 N N . VAL A 1 82 ? 2.728 -4.230 32.105 1.00 59.75 82 VAL A N 1
ATOM 628 C CA . VAL A 1 82 ? 2.076 -3.633 30.930 1.00 59.75 82 VAL A CA 1
ATOM 629 C C . VAL A 1 82 ? 1.041 -4.621 30.378 1.00 59.75 82 VAL A C 1
ATOM 631 O O . VAL A 1 82 ? 1.321 -5.816 30.251 1.00 59.75 82 VAL A O 1
ATOM 634 N N . ARG A 1 83 ? -0.171 -4.152 30.067 1.00 58.72 83 ARG A N 1
ATOM 635 C CA . ARG A 1 83 ? -1.230 -5.003 29.497 1.00 58.72 83 ARG A CA 1
ATOM 636 C C . ARG A 1 83 ? -0.893 -5.380 28.044 1.00 58.72 83 ARG A C 1
ATOM 638 O O . ARG A 1 83 ? -0.224 -4.625 27.350 1.00 58.72 83 ARG A O 1
ATOM 645 N N . LEU A 1 84 ? -1.349 -6.540 27.556 1.00 58.59 84 LEU A N 1
ATOM 646 C CA . LEU A 1 84 ? -1.027 -7.023 26.196 1.00 58.59 84 LEU A CA 1
ATOM 647 C C . LEU A 1 84 ? -1.455 -6.039 25.089 1.00 58.59 84 LEU A C 1
ATOM 649 O O . LEU A 1 84 ? -0.743 -5.871 24.106 1.00 58.59 84 LEU A O 1
ATOM 653 N N . ASP A 1 85 ? -2.574 -5.342 25.275 1.00 56.62 85 ASP A N 1
ATOM 654 C CA . ASP A 1 85 ? -3.054 -4.282 24.378 1.00 56.62 85 ASP A CA 1
ATOM 655 C C . ASP A 1 85 ? -2.120 -3.059 24.324 1.00 56.62 85 ASP A C 1
ATOM 657 O O . ASP A 1 85 ? -2.107 -2.348 23.328 1.00 56.62 85 ASP A O 1
ATOM 661 N N . GLN A 1 86 ? -1.286 -2.849 25.345 1.00 56.34 86 GLN A N 1
ATOM 662 C CA . GLN A 1 86 ? -0.229 -1.831 25.365 1.00 56.34 86 GLN A CA 1
ATOM 663 C C . GLN A 1 86 ? 1.103 -2.330 24.766 1.00 56.34 86 GLN A C 1
ATOM 665 O O . GLN A 1 86 ? 2.018 -1.531 24.567 1.00 56.34 86 GLN A O 1
ATOM 670 N N . TYR A 1 87 ? 1.239 -3.635 24.491 1.00 55.25 87 TYR A N 1
ATOM 671 C CA . TYR A 1 87 ? 2.373 -4.207 23.745 1.00 55.25 87 TYR A CA 1
ATOM 672 C C . TYR A 1 87 ? 2.145 -4.208 22.232 1.00 55.25 87 TYR A C 1
ATOM 674 O O . TYR A 1 87 ? 3.114 -4.231 21.473 1.00 55.25 87 TYR A O 1
ATOM 682 N N . LEU A 1 88 ? 0.884 -4.200 21.801 1.00 55.22 88 LEU A N 1
ATOM 683 C CA . LEU A 1 88 ? 0.501 -4.167 20.396 1.00 55.22 88 LEU A CA 1
ATOM 684 C C . LEU A 1 88 ? 0.522 -2.716 19.900 1.00 55.22 88 LEU A C 1
ATOM 686 O O . LEU A 1 88 ? -0.503 -2.044 19.841 1.00 55.22 88 LEU A O 1
ATOM 690 N N . ASP A 1 89 ? 1.714 -2.227 19.564 1.00 58.53 89 ASP A N 1
ATOM 691 C CA . ASP A 1 89 ? 1.854 -0.996 18.787 1.00 58.53 89 ASP A CA 1
ATOM 692 C C . ASP A 1 89 ? 1.447 -1.297 17.343 1.00 58.53 89 ASP A C 1
ATOM 694 O O . ASP A 1 89 ? 2.153 -2.009 16.635 1.00 58.53 89 ASP A O 1
ATOM 698 N N . CYS A 1 90 ? 0.288 -0.796 16.920 1.00 53.00 90 CYS A N 1
ATOM 699 C CA . CYS A 1 90 ? -0.186 -0.949 15.545 1.00 53.00 90 CYS A CA 1
ATOM 700 C C . CYS A 1 90 ? 0.532 -0.012 14.560 1.00 53.00 90 CYS A C 1
ATOM 702 O O . CYS A 1 90 ? 0.284 -0.099 13.361 1.00 53.00 90 CYS A O 1
ATOM 704 N N . HIS A 1 91 ? 1.442 0.848 15.034 1.00 59.00 91 HIS A N 1
ATOM 705 C CA . HIS A 1 91 ? 2.247 1.744 14.208 1.00 59.00 91 HIS A CA 1
ATOM 706 C C . HIS A 1 91 ? 3.614 1.121 13.892 1.00 59.00 91 HIS A C 1
ATOM 708 O O . HIS A 1 91 ? 4.670 1.562 14.352 1.00 59.00 91 HIS A O 1
ATOM 714 N N . PHE A 1 92 ? 3.591 0.077 13.065 1.00 58.22 92 PHE A N 1
ATOM 715 C CA . PHE A 1 92 ? 4.785 -0.665 12.639 1.00 58.22 92 PHE A CA 1
ATOM 716 C C . PHE A 1 92 ? 5.700 0.150 11.701 1.00 58.22 92 PHE A C 1
ATOM 718 O O . PHE A 1 92 ? 6.908 -0.089 11.613 1.00 58.22 92 PHE A O 1
ATOM 725 N N . ASN A 1 93 ? 5.151 1.182 11.058 1.00 60.19 93 ASN A N 1
ATOM 726 C CA . ASN A 1 93 ? 5.847 2.016 10.084 1.00 60.19 93 ASN A CA 1
ATOM 727 C C . ASN A 1 93 ? 6.796 3.027 10.728 1.00 60.19 93 ASN A C 1
ATOM 729 O O . ASN A 1 93 ? 6.373 4.095 11.168 1.00 60.19 93 ASN A O 1
ATOM 733 N N . ARG A 1 94 ? 8.097 2.712 10.730 1.00 59.97 94 ARG A N 1
ATOM 734 C CA . ARG A 1 94 ? 9.140 3.573 11.326 1.00 59.97 94 ARG A CA 1
ATOM 735 C C . ARG A 1 94 ? 10.103 4.199 10.329 1.00 59.97 94 ARG A C 1
ATOM 737 O O . ARG A 1 94 ? 10.653 5.260 10.593 1.00 59.97 94 ARG A O 1
ATOM 744 N N . PHE A 1 95 ? 10.332 3.546 9.192 1.00 64.12 95 PHE A N 1
ATOM 745 C CA . PHE A 1 95 ? 11.456 3.899 8.322 1.00 64.12 95 PHE A CA 1
ATOM 746 C C . PHE A 1 95 ? 11.055 4.490 6.975 1.00 64.12 95 PHE A C 1
ATOM 748 O O . PHE A 1 95 ? 11.954 4.838 6.222 1.00 64.12 95 PHE A O 1
ATOM 755 N N . GLY A 1 96 ? 9.762 4.589 6.636 1.00 61.06 96 GLY A N 1
ATOM 756 C CA . GLY A 1 96 ? 9.332 5.158 5.348 1.00 61.06 96 GLY A CA 1
ATOM 757 C C . GLY A 1 96 ? 9.915 4.415 4.138 1.00 61.06 96 GLY A C 1
ATOM 758 O O . GLY A 1 96 ? 10.410 5.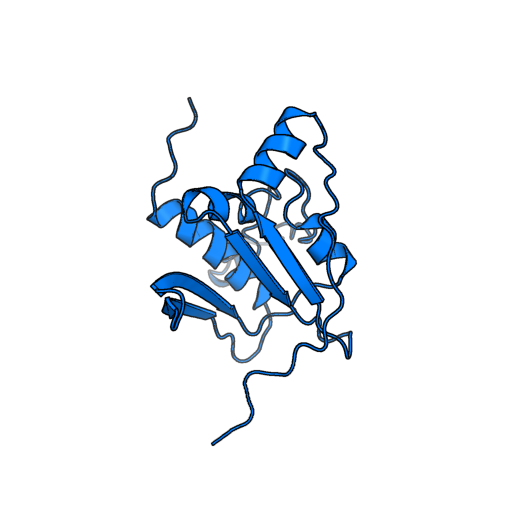032 3.197 1.00 61.06 96 GLY A O 1
ATOM 759 N N . ARG A 1 97 ? 9.998 3.080 4.222 1.00 68.19 97 ARG A N 1
ATOM 760 C CA . ARG A 1 97 ? 10.559 2.212 3.166 1.00 68.19 97 ARG A CA 1
ATOM 761 C C . ARG A 1 97 ? 9.664 1.037 2.794 1.00 68.19 97 ARG A C 1
ATOM 763 O O . ARG A 1 97 ? 9.838 0.505 1.702 1.00 68.19 97 ARG A O 1
ATOM 770 N N . GLY A 1 98 ? 8.726 0.658 3.666 1.00 72.31 98 GLY A N 1
ATOM 771 C CA . GLY A 1 98 ? 7.917 -0.550 3.505 1.00 72.31 98 GLY A CA 1
ATOM 772 C C . GLY A 1 98 ? 7.118 -0.572 2.207 1.00 72.31 98 GLY A C 1
ATOM 773 O O . GLY A 1 98 ? 7.021 -1.605 1.565 1.00 72.31 98 GLY A O 1
ATOM 774 N N . LEU A 1 99 ? 6.647 0.581 1.724 1.00 82.19 99 LEU A N 1
ATOM 775 C CA . LEU A 1 99 ? 5.908 0.641 0.462 1.00 82.19 99 LEU A CA 1
ATOM 776 C C . LEU A 1 99 ? 6.777 0.362 -0.779 1.00 82.19 99 LEU A C 1
ATOM 778 O O . LEU A 1 99 ? 6.262 -0.120 -1.778 1.00 82.19 99 LEU A O 1
ATOM 782 N N . ASN A 1 100 ? 8.095 0.583 -0.734 1.00 77.56 100 ASN A N 1
ATOM 783 C CA . ASN A 1 100 ? 8.967 0.351 -1.896 1.00 77.56 100 ASN A CA 1
ATOM 784 C C . ASN A 1 100 ? 9.151 -1.141 -2.221 1.00 77.56 100 ASN A C 1
ATOM 786 O O . ASN A 1 100 ? 9.590 -1.480 -3.321 1.00 77.56 100 ASN A O 1
ATOM 790 N N . VAL A 1 101 ? 8.791 -2.049 -1.304 1.00 82.50 101 VAL A N 1
ATOM 791 C CA . VAL A 1 101 ? 8.892 -3.501 -1.531 1.00 82.50 101 VAL A CA 1
ATOM 792 C C . VAL A 1 101 ? 7.979 -3.997 -2.653 1.00 82.50 101 VAL A C 1
ATOM 794 O O . VAL A 1 101 ? 8.236 -5.068 -3.203 1.00 82.50 101 VAL A O 1
ATOM 797 N N . VAL A 1 102 ? 6.958 -3.215 -3.030 1.00 83.62 102 VAL A N 1
ATOM 798 C CA . VAL A 1 102 ? 6.038 -3.512 -4.144 1.00 83.62 102 VAL A CA 1
ATOM 799 C C . VAL A 1 102 ? 6.773 -3.727 -5.461 1.00 83.62 102 VAL A C 1
ATOM 801 O O . VAL A 1 102 ? 6.385 -4.584 -6.249 1.00 83.62 102 VAL A O 1
ATOM 804 N N . PHE A 1 103 ? 7.894 -3.037 -5.671 1.00 83.94 103 PHE A N 1
ATOM 805 C CA . PHE A 1 103 ? 8.708 -3.201 -6.872 1.00 83.94 103 PHE A CA 1
ATOM 806 C C . PHE A 1 103 ? 9.507 -4.511 -6.901 1.00 83.94 103 PHE A C 1
ATOM 808 O O . PHE A 1 103 ? 10.041 -4.899 -7.934 1.00 83.94 103 PHE A O 1
ATOM 815 N N . GLY A 1 104 ? 9.570 -5.226 -5.776 1.00 81.75 104 GLY A N 1
ATOM 816 C CA . GLY A 1 104 ? 10.028 -6.612 -5.725 1.00 81.75 104 GLY A CA 1
ATOM 817 C C . GLY A 1 104 ? 8.915 -7.640 -5.960 1.00 81.75 104 GLY A C 1
ATOM 818 O O . GLY A 1 104 ? 9.201 -8.835 -5.893 1.00 81.75 104 GLY A O 1
ATOM 819 N N . LEU A 1 105 ? 7.669 -7.196 -6.170 1.00 83.81 105 LEU A N 1
ATOM 820 C CA . LEU A 1 105 ? 6.487 -8.028 -6.434 1.00 83.81 105 LEU A CA 1
ATOM 821 C C . LEU A 1 105 ? 5.949 -7.828 -7.858 1.00 83.81 105 LEU A C 1
ATOM 823 O O . LEU A 1 105 ? 5.447 -8.776 -8.452 1.00 83.81 105 LEU A O 1
ATOM 827 N N . GLY A 1 106 ? 6.076 -6.621 -8.413 1.00 85.56 106 GLY A N 1
ATOM 828 C CA . GLY A 1 106 ? 5.627 -6.295 -9.763 1.00 85.56 106 GLY A CA 1
ATOM 829 C C . GLY A 1 106 ? 6.275 -5.027 -10.317 1.00 85.56 106 GLY A C 1
ATOM 830 O O . GLY A 1 106 ? 6.994 -4.314 -9.621 1.00 85.56 106 GLY A O 1
ATOM 831 N N . ASN A 1 107 ? 6.010 -4.743 -11.592 1.00 85.25 107 ASN A N 1
ATOM 832 C CA . ASN A 1 107 ? 6.598 -3.599 -12.299 1.00 85.25 107 ASN A CA 1
ATOM 833 C C . ASN A 1 107 ? 5.778 -2.312 -12.180 1.00 85.25 107 ASN A C 1
ATOM 835 O O . ASN A 1 107 ? 6.282 -1.242 -12.516 1.00 85.25 107 ASN A O 1
ATOM 839 N N . THR A 1 108 ? 4.534 -2.401 -11.722 1.00 87.50 108 THR A N 1
ATOM 840 C CA . THR A 1 108 ? 3.613 -1.267 -11.659 1.00 87.50 108 THR A CA 1
ATOM 841 C C . THR A 1 108 ? 2.930 -1.243 -10.305 1.00 87.50 108 THR A C 1
ATOM 843 O O . THR A 1 108 ? 2.481 -2.270 -9.802 1.00 87.50 108 THR A O 1
ATOM 846 N N . LEU A 1 109 ? 2.851 -0.049 -9.731 1.00 88.44 109 LEU A N 1
ATOM 847 C CA . LEU A 1 109 ? 2.111 0.247 -8.520 1.00 88.44 109 LEU A CA 1
ATOM 848 C C . LEU A 1 109 ? 0.983 1.214 -8.855 1.00 88.44 109 LEU A C 1
ATOM 850 O O . LEU A 1 109 ? 1.210 2.252 -9.481 1.00 88.44 109 LEU A O 1
ATOM 854 N N . VAL A 1 110 ? -0.212 0.897 -8.371 1.00 89.88 110 VAL A N 1
ATOM 855 C CA . VAL A 1 110 ? -1.347 1.815 -8.336 1.00 89.88 110 VAL A CA 1
ATOM 856 C C . VAL A 1 110 ? -1.831 1.889 -6.897 1.00 89.88 110 VAL A C 1
ATOM 858 O O . VAL A 1 110 ? -2.076 0.860 -6.274 1.00 89.88 110 VAL A O 1
ATOM 861 N N . ILE A 1 111 ? -1.964 3.103 -6.371 1.00 90.44 111 ILE A N 1
ATOM 862 C CA . ILE A 1 111 ? -2.556 3.354 -5.060 1.00 90.44 111 ILE A CA 1
ATOM 863 C C . ILE A 1 111 ? -3.752 4.261 -5.257 1.00 90.44 111 ILE A C 1
ATOM 865 O O . ILE A 1 111 ? -3.597 5.403 -5.686 1.00 90.44 111 ILE A O 1
ATOM 869 N N . ASP A 1 112 ? -4.921 3.758 -4.892 1.00 91.38 112 ASP A N 1
ATOM 870 C CA . ASP A 1 112 ? -6.128 4.552 -4.728 1.00 91.38 112 ASP A CA 1
ATOM 871 C C . ASP A 1 112 ? -6.347 4.807 -3.244 1.00 91.38 112 ASP A C 1
ATOM 873 O O . ASP A 1 112 ? -6.365 3.877 -2.440 1.00 91.38 112 ASP A O 1
ATOM 877 N N . SER A 1 113 ? -6.514 6.069 -2.862 1.00 91.75 113 SER A N 1
ATOM 878 C CA . SER A 1 113 ? -6.764 6.418 -1.469 1.00 91.75 113 SER A CA 1
ATOM 879 C C . SER A 1 113 ? -7.745 7.569 -1.337 1.00 91.75 113 SER A C 1
ATOM 881 O O . SER A 1 113 ? -7.808 8.463 -2.182 1.00 91.75 113 SER A O 1
ATOM 883 N N . ARG A 1 114 ? -8.535 7.555 -0.265 1.00 88.12 114 ARG A N 1
ATOM 884 C CA . ARG A 1 114 ? -9.459 8.635 0.072 1.00 88.12 114 ARG A CA 1
ATOM 885 C C . ARG A 1 114 ? -9.362 8.919 1.560 1.00 88.12 114 ARG A C 1
ATOM 887 O O . ARG A 1 114 ? -9.756 8.089 2.370 1.00 88.12 114 ARG A O 1
ATOM 894 N N . HIS A 1 115 ? -8.879 10.105 1.899 1.00 85.31 115 HIS A N 1
ATOM 895 C CA . HIS A 1 115 ? -8.881 10.578 3.274 1.00 85.31 115 HIS A CA 1
ATOM 896 C C . HIS A 1 115 ? -10.307 11.007 3.682 1.00 85.31 115 HIS A C 1
ATOM 898 O O . HIS A 1 115 ? -10.973 11.687 2.902 1.00 85.31 115 HIS A O 1
ATOM 904 N N . PRO A 1 116 ? -10.809 10.685 4.890 1.00 78.75 116 PRO A N 1
ATOM 905 C CA . PRO A 1 116 ? -12.173 11.028 5.308 1.00 78.75 116 PRO A CA 1
ATOM 906 C C . PRO A 1 116 ? -12.410 12.544 5.388 1.00 78.75 116 PRO A C 1
ATOM 908 O O . PRO A 1 116 ? -13.541 13.006 5.268 1.00 78.75 116 PRO A O 1
ATOM 911 N N . GLY A 1 117 ? -11.340 13.330 5.544 1.00 74.94 117 GLY A N 1
ATOM 912 C CA . GLY A 1 117 ? -11.385 14.794 5.491 1.00 74.94 117 GLY A CA 1
ATOM 913 C C . GLY A 1 117 ? -11.539 15.388 4.083 1.00 74.94 117 GLY A C 1
ATOM 914 O O . GLY A 1 117 ? -11.660 16.605 3.966 1.00 74.94 117 GLY A O 1
ATOM 915 N N . THR A 1 118 ? -11.519 14.577 3.018 1.00 72.00 118 THR A N 1
ATOM 916 C CA . THR A 1 118 ? -11.632 15.044 1.629 1.00 72.00 118 THR A CA 1
ATOM 917 C C . THR A 1 118 ? -12.801 14.371 0.908 1.00 72.00 118 THR A C 1
ATOM 919 O O . THR A 1 118 ? -12.978 13.157 0.943 1.00 72.00 118 THR A O 1
ATOM 922 N N . ALA A 1 119 ? -13.599 15.157 0.178 1.00 73.88 119 ALA A N 1
ATOM 923 C CA . ALA A 1 119 ? -14.655 14.616 -0.688 1.00 73.88 119 ALA A CA 1
ATOM 924 C C . ALA A 1 119 ? -14.095 13.895 -1.933 1.00 73.88 119 ALA A C 1
ATOM 926 O O . ALA A 1 119 ? -14.809 13.158 -2.610 1.00 73.88 119 ALA A O 1
ATOM 927 N N . GLN A 1 120 ? -12.817 14.125 -2.245 1.00 78.25 120 GLN A N 1
ATOM 928 C CA . GLN A 1 120 ? -12.119 13.569 -3.398 1.00 78.25 120 GLN A CA 1
ATOM 929 C C . GLN A 1 120 ? -11.177 12.447 -2.970 1.00 78.25 120 GLN A C 1
ATOM 931 O O . GLN A 1 120 ? -10.598 12.489 -1.883 1.00 78.25 120 GLN A O 1
ATOM 936 N N . GLY A 1 121 ? -11.039 11.451 -3.843 1.00 84.94 121 GLY A N 1
ATOM 937 C CA . GLY A 1 121 ? -9.973 10.467 -3.747 1.00 84.94 121 GLY A CA 1
ATOM 938 C C . GLY A 1 121 ? -8.776 10.862 -4.609 1.00 84.94 121 GLY A C 1
ATOM 939 O O . GLY A 1 121 ? -8.840 11.760 -5.452 1.00 84.94 121 GLY A O 1
ATOM 940 N N . HIS A 1 122 ? -7.670 10.179 -4.381 1.00 85.94 122 HIS A N 1
ATOM 941 C CA . HIS A 1 122 ? -6.396 10.435 -5.022 1.00 85.94 122 HIS A CA 1
ATOM 942 C C . HIS A 1 122 ? -5.830 9.123 -5.546 1.00 85.94 122 HIS A C 1
ATOM 94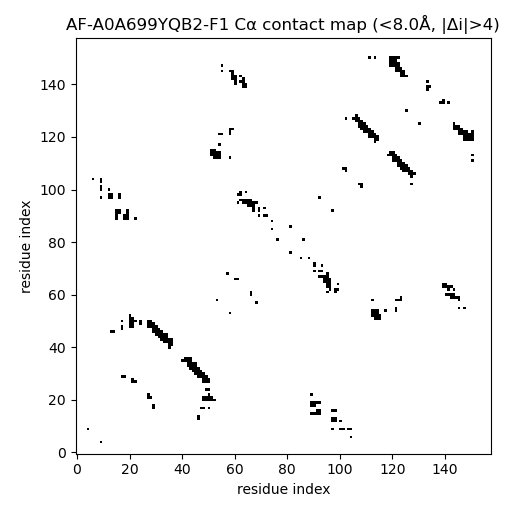4 O O . HIS A 1 122 ? -5.940 8.093 -4.878 1.00 85.94 122 HIS A O 1
ATOM 950 N N . ARG A 1 123 ? -5.231 9.180 -6.739 1.00 88.44 123 ARG A N 1
ATOM 951 C CA . ARG A 1 123 ? -4.554 8.041 -7.350 1.00 88.44 123 ARG A CA 1
ATOM 952 C C . ARG A 1 123 ? -3.093 8.374 -7.585 1.00 88.44 123 ARG A C 1
ATOM 954 O O . ARG A 1 123 ? -2.767 9.366 -8.238 1.00 88.44 123 ARG A O 1
ATOM 961 N N . LEU A 1 124 ? -2.228 7.495 -7.108 1.00 86.56 124 LEU A N 1
ATOM 962 C CA . LEU A 1 124 ? -0.827 7.450 -7.484 1.00 86.56 124 LEU A CA 1
ATOM 963 C C . LEU A 1 124 ? -0.608 6.255 -8.405 1.00 86.56 124 LEU A C 1
ATOM 965 O O . LEU A 1 124 ? -1.039 5.148 -8.097 1.00 86.56 124 LEU A O 1
ATOM 969 N N . GLN A 1 125 ? 0.087 6.483 -9.513 1.00 87.25 125 GLN A N 1
ATOM 970 C CA . GLN A 1 125 ? 0.575 5.427 -10.387 1.00 87.25 125 GLN A CA 1
ATOM 971 C C . GLN A 1 125 ? 2.081 5.601 -10.555 1.00 87.25 125 GLN A C 1
ATOM 973 O O . GLN A 1 125 ? 2.551 6.708 -10.819 1.00 87.25 125 GLN A O 1
ATOM 978 N N . ALA A 1 126 ? 2.825 4.516 -10.380 1.00 84.06 126 ALA A N 1
ATOM 979 C CA . ALA A 1 126 ? 4.271 4.496 -10.537 1.00 84.06 126 ALA A CA 1
ATOM 980 C C . ALA A 1 126 ? 4.709 3.205 -11.228 1.00 84.06 126 ALA A C 1
ATOM 982 O O . ALA A 1 126 ? 4.118 2.143 -11.016 1.00 84.06 126 ALA A O 1
ATOM 983 N N . SER A 1 127 ? 5.762 3.289 -12.034 1.00 86.12 127 SER A N 1
ATOM 984 C CA . SER A 1 127 ? 6.397 2.124 -12.644 1.00 86.12 127 SER A CA 1
ATOM 985 C C . SER A 1 127 ? 7.809 1.914 -12.097 1.00 86.12 127 SER A C 1
ATOM 987 O O . SER A 1 127 ? 8.505 2.862 -11.726 1.00 86.12 127 SER A O 1
ATOM 989 N N . TYR A 1 128 ? 8.247 0.657 -12.046 1.00 84.06 128 TYR A N 1
ATOM 990 C CA . TYR A 1 128 ? 9.588 0.293 -11.602 1.00 84.06 128 TYR A CA 1
ATOM 991 C C . TYR A 1 128 ? 10.692 0.957 -12.442 1.00 84.06 128 TYR A C 1
ATOM 993 O O . TYR A 1 128 ? 11.622 1.494 -11.839 1.00 84.06 128 TYR A O 1
ATOM 1001 N N . PRO A 1 129 ? 10.619 0.994 -13.793 1.00 82.94 129 PRO A N 1
ATOM 1002 C CA . PRO A 1 129 ? 11.638 1.666 -14.598 1.00 82.94 129 PRO A CA 1
ATOM 1003 C C . PRO A 1 129 ? 11.806 3.145 -14.235 1.00 82.94 129 PRO A C 1
ATOM 1005 O O . PRO A 1 129 ? 12.932 3.582 -14.001 1.00 82.94 129 PRO A O 1
ATOM 1008 N N . GLU A 1 130 ? 10.699 3.885 -14.107 1.00 77.81 130 GLU A N 1
ATOM 1009 C CA . GLU A 1 130 ? 10.714 5.305 -13.730 1.00 77.81 130 GLU A CA 1
ATOM 1010 C C . GLU A 1 130 ? 11.262 5.503 -12.312 1.00 77.81 130 GLU A C 1
ATOM 1012 O O . GLU A 1 130 ? 12.073 6.398 -12.071 1.00 77.81 130 GLU A O 1
ATOM 1017 N N . TRP A 1 131 ? 10.866 4.639 -11.370 1.00 75.88 131 TRP A N 1
ATOM 1018 C CA . TRP A 1 131 ? 11.357 4.692 -9.994 1.00 75.88 131 TRP A CA 1
ATOM 1019 C C . TRP A 1 131 ? 12.874 4.449 -9.917 1.00 75.88 131 TRP A C 1
ATOM 1021 O O . TRP A 1 131 ? 13.584 5.188 -9.234 1.00 75.88 131 TRP A O 1
ATOM 1031 N N . VAL A 1 132 ? 13.394 3.453 -10.647 1.00 76.38 132 VAL A N 1
ATOM 1032 C CA . VAL A 1 132 ? 14.834 3.140 -10.693 1.00 76.38 132 VAL A CA 1
ATOM 1033 C C . VAL A 1 132 ? 15.634 4.262 -11.340 1.00 76.38 132 VAL A C 1
ATOM 1035 O O . VAL A 1 132 ? 16.720 4.586 -10.855 1.00 76.38 132 VAL A O 1
ATOM 1038 N N . GLU A 1 133 ? 15.143 4.829 -12.441 1.00 75.25 133 GLU A N 1
ATOM 1039 C CA . GLU A 1 133 ? 15.800 5.945 -13.123 1.00 75.25 133 GLU A CA 1
ATOM 1040 C C . GLU A 1 133 ? 15.939 7.144 -12.185 1.00 75.25 133 GLU A C 1
ATOM 1042 O O . GLU A 1 133 ? 17.042 7.654 -11.977 1.00 75.25 133 GLU A O 1
ATOM 1047 N N . ALA A 1 134 ? 14.846 7.522 -11.529 1.00 68.62 134 ALA A N 1
ATOM 1048 C CA . ALA A 1 134 ? 14.841 8.654 -10.624 1.00 68.62 134 ALA A CA 1
ATOM 1049 C C . ALA A 1 134 ? 15.715 8.402 -9.373 1.00 68.62 134 ALA A C 1
ATOM 1051 O O . ALA A 1 134 ? 16.472 9.281 -8.954 1.00 68.62 134 ALA A O 1
ATOM 1052 N N . PHE A 1 135 ? 15.732 7.168 -8.847 1.00 67.69 135 PHE A N 1
ATOM 1053 C CA . PHE A 1 135 ? 16.648 6.768 -7.771 1.00 67.69 135 PHE A CA 1
ATOM 1054 C C . PHE A 1 135 ? 18.129 6.854 -8.187 1.00 67.69 135 PHE A C 1
ATOM 1056 O O . PHE A 1 135 ? 18.958 7.349 -7.422 1.00 67.69 135 PHE A O 1
ATOM 1063 N N . LYS A 1 136 ? 18.482 6.403 -9.401 1.00 69.50 136 LYS A N 1
ATOM 1064 C CA . LYS A 1 136 ? 19.861 6.452 -9.933 1.00 69.50 136 LYS A CA 1
ATOM 1065 C C . LYS A 1 136 ? 20.351 7.876 -10.186 1.00 69.50 136 LYS A C 1
ATOM 1067 O O . LYS A 1 136 ? 21.540 8.139 -10.031 1.00 69.50 136 LYS A O 1
ATOM 1072 N N . CYS A 1 137 ? 19.450 8.787 -10.538 1.00 60.94 137 CYS A N 1
ATOM 1073 C CA . CYS A 1 137 ? 19.756 10.198 -10.760 1.00 60.94 137 CYS A CA 1
ATOM 1074 C C . CYS A 1 137 ? 19.911 11.007 -9.457 1.00 60.94 137 CYS A C 1
ATOM 1076 O O . CYS A 1 137 ? 20.033 12.229 -9.515 1.00 60.94 137 CYS A O 1
ATOM 1078 N N . GLY A 1 138 ? 19.898 10.357 -8.284 1.00 54.78 138 GLY A N 1
ATOM 1079 C CA . GLY A 1 138 ? 20.010 11.028 -6.983 1.00 54.78 138 GLY A CA 1
ATOM 1080 C C . GLY A 1 138 ? 18.771 11.844 -6.610 1.00 54.78 138 GLY A C 1
ATOM 1081 O O . GLY A 1 138 ? 18.804 12.618 -5.654 1.00 54.78 138 GLY A O 1
ATOM 1082 N N . GLN A 1 139 ? 17.671 11.680 -7.350 1.00 54.41 139 GLN A N 1
ATOM 1083 C CA . GLN A 1 139 ? 16.393 12.293 -7.029 1.00 54.41 139 GLN A CA 1
ATOM 1084 C C . GLN A 1 139 ? 15.718 11.400 -5.989 1.00 54.41 139 GLN A C 1
ATOM 1086 O O . GLN A 1 139 ? 14.952 10.499 -6.308 1.00 54.41 139 GLN A O 1
ATOM 1091 N N . HIS A 1 140 ? 16.082 11.575 -4.722 1.00 52.06 140 HIS A N 1
ATOM 1092 C CA . HIS A 1 140 ? 15.472 10.819 -3.625 1.00 52.06 140 HIS A CA 1
ATOM 1093 C C . HIS A 1 140 ? 14.140 11.433 -3.162 1.00 52.06 140 HIS A C 1
ATOM 1095 O O . HIS A 1 140 ? 13.359 10.737 -2.522 1.00 52.06 140 HIS A O 1
ATOM 1101 N N . ASP A 1 141 ? 13.856 12.678 -3.566 1.00 47.75 141 ASP A N 1
ATOM 1102 C CA . ASP A 1 141 ? 12.664 13.467 -3.219 1.00 47.75 141 ASP A CA 1
ATOM 1103 C C . ASP A 1 141 ? 11.531 13.352 -4.254 1.00 47.75 141 ASP A C 1
ATOM 1105 O O . ASP A 1 141 ? 10.749 14.287 -4.418 1.00 47.75 141 ASP A O 1
ATOM 1109 N N . ASN A 1 142 ? 11.449 12.248 -5.006 1.00 48.81 142 ASN A N 1
ATOM 1110 C CA . ASN A 1 142 ? 10.495 12.140 -6.113 1.00 48.81 142 ASN A CA 1
ATOM 1111 C C . ASN A 1 142 ? 9.053 12.247 -5.629 1.00 48.81 142 ASN A C 1
ATOM 1113 O O . ASN A 1 142 ? 8.444 11.272 -5.190 1.00 48.81 142 ASN A O 1
ATOM 1117 N N . THR A 1 143 ? 8.494 13.439 -5.791 1.00 50.41 143 THR A N 1
ATOM 1118 C CA . THR A 1 143 ? 7.065 13.685 -5.821 1.00 50.41 143 THR A CA 1
ATOM 1119 C C . THR A 1 143 ? 6.539 13.017 -7.084 1.00 50.41 143 THR A C 1
ATOM 1121 O O . THR A 1 143 ? 6.577 13.586 -8.179 1.00 50.41 143 THR A O 1
ATOM 1124 N N . PHE A 1 144 ? 6.107 11.763 -6.972 1.00 53.19 144 PHE A N 1
ATOM 1125 C CA . PHE A 1 144 ? 5.427 11.115 -8.085 1.00 53.19 144 PHE A CA 1
ATOM 1126 C C . PHE A 1 144 ? 4.136 11.886 -8.361 1.00 53.19 144 PHE A C 1
ATOM 1128 O O . PHE A 1 144 ? 3.463 12.338 -7.431 1.00 53.19 144 PHE A O 1
ATOM 1135 N N . LYS A 1 145 ? 3.797 12.081 -9.642 1.00 50.25 145 LYS A N 1
ATOM 1136 C CA . LYS A 1 145 ? 2.598 12.839 -10.014 1.00 50.25 145 LYS A CA 1
ATOM 1137 C C . LYS A 1 145 ? 1.355 12.094 -9.529 1.00 50.25 145 LYS A C 1
ATOM 1139 O O . LYS A 1 145 ? 0.862 11.187 -10.191 1.00 50.25 145 LYS A O 1
ATOM 1144 N N . CYS A 1 146 ? 0.837 12.512 -8.381 1.00 45.06 146 CYS A N 1
ATOM 1145 C CA . CYS A 1 146 ? -0.488 12.138 -7.928 1.00 45.06 146 CYS A CA 1
ATOM 1146 C C . CYS A 1 146 ? -1.513 12.794 -8.852 1.00 45.06 146 CYS A C 1
ATOM 1148 O O . CYS A 1 146 ? -1.528 14.017 -9.030 1.00 45.06 146 CYS A O 1
ATOM 1150 N N . MET A 1 147 ? -2.368 11.976 -9.456 1.00 46.09 147 MET A N 1
ATOM 1151 C CA . MET A 1 147 ? -3.512 12.468 -10.202 1.00 46.09 147 MET A CA 1
ATOM 1152 C C . MET A 1 147 ? -4.703 12.529 -9.247 1.00 46.09 147 MET A C 1
ATOM 1154 O O . MET A 1 147 ? -5.109 11.528 -8.653 1.00 46.09 147 MET A O 1
ATOM 1158 N N . SER A 1 148 ? -5.296 13.714 -9.099 1.00 43.22 148 SER A N 1
ATOM 1159 C CA . SER A 1 148 ? -6.632 13.819 -8.518 1.00 43.22 148 SER A CA 1
ATOM 1160 C C . SER A 1 148 ? -7.596 13.096 -9.451 1.00 43.22 148 SER A C 1
ATOM 1162 O O . SER A 1 148 ? -7.716 13.473 -10.618 1.00 43.22 148 SER A O 1
ATOM 1164 N N . CYS A 1 149 ? -8.268 12.067 -8.957 1.00 42.94 149 CYS A N 1
ATOM 1165 C CA . CYS A 1 149 ? -9.293 11.372 -9.714 1.00 42.94 149 CYS A CA 1
ATOM 1166 C C . CYS A 1 149 ? -10.603 11.398 -8.929 1.00 42.94 149 CYS A C 1
ATOM 1168 O O . CYS A 1 149 ? -10.623 11.364 -7.698 1.00 42.94 149 CYS A O 1
ATOM 1170 N N . GLU A 1 150 ? -11.730 11.427 -9.638 1.00 38.25 150 GLU A N 1
ATOM 1171 C CA . GLU A 1 150 ? -12.970 10.949 -9.041 1.00 38.25 150 GLU A CA 1
ATOM 1172 C C . GLU A 1 150 ? -12.781 9.450 -8.795 1.00 38.25 150 GLU A C 1
ATOM 1174 O O . GLU A 1 150 ? -13.016 8.639 -9.690 1.00 38.25 150 GLU A O 1
ATOM 1179 N N . VAL A 1 151 ? -12.313 9.061 -7.605 1.00 44.56 151 VAL A N 1
ATOM 1180 C CA . VAL A 1 151 ? -12.370 7.659 -7.180 1.00 44.56 151 VAL A CA 1
ATOM 1181 C C . VAL A 1 151 ? -13.853 7.320 -7.090 1.00 44.56 151 VAL A C 1
ATOM 1183 O O . VAL A 1 151 ? -14.493 7.564 -6.069 1.00 44.56 151 VAL A O 1
ATOM 1186 N N . ARG A 1 152 ? -14.452 6.845 -8.183 1.00 38.81 152 ARG A N 1
ATOM 1187 C CA . ARG A 1 152 ? -15.811 6.310 -8.161 1.00 38.81 152 ARG A CA 1
ATOM 1188 C C . ARG A 1 152 ? -15.741 5.039 -7.333 1.00 38.81 152 ARG A C 1
ATOM 1190 O O . ARG A 1 152 ? -14.993 4.125 -7.664 1.00 38.81 152 ARG A O 1
ATOM 1197 N N . GLY A 1 153 ? -16.447 5.039 -6.205 1.00 37.91 153 GLY A N 1
ATOM 1198 C CA . GLY A 1 153 ? -16.454 3.908 -5.291 1.00 37.91 153 GLY A CA 1
ATOM 1199 C C . GLY A 1 153 ? -16.841 2.640 -6.045 1.00 37.91 153 GLY A C 1
ATOM 1200 O O . GLY A 1 153 ? -17.891 2.598 -6.681 1.00 37.91 153 GLY A O 1
ATOM 1201 N N . TRP A 1 154 ? -16.013 1.604 -5.936 1.00 39.03 154 TRP A N 1
ATOM 1202 C CA . TRP A 1 154 ? -16.335 0.257 -6.418 1.00 39.03 154 TRP A CA 1
ATOM 1203 C C . TRP A 1 154 ? -17.405 -0.441 -5.561 1.00 39.03 154 TRP A C 1
ATOM 1205 O O . TRP A 1 154 ? -17.739 -1.596 -5.791 1.00 39.03 154 TRP A O 1
ATOM 1215 N N . LEU A 1 155 ? -18.003 0.276 -4.607 1.00 38.59 155 LEU A N 1
ATOM 1216 C CA . LEU A 1 155 ? -19.120 -0.181 -3.792 1.00 38.59 155 LEU A CA 1
ATOM 1217 C C . LEU A 1 155 ? -20.356 0.675 -4.062 1.00 38.59 155 LEU A C 1
ATOM 1219 O O . LEU A 1 155 ? -20.770 1.477 -3.238 1.00 38.59 155 LEU A O 1
ATOM 1223 N N . THR A 1 156 ? -20.948 0.494 -5.238 1.00 38.56 156 THR A N 1
ATOM 1224 C CA . THR A 1 156 ? -22.408 0.396 -5.361 1.00 38.56 156 THR A CA 1
ATOM 1225 C C . THR A 1 156 ? -22.732 -0.453 -6.582 1.00 38.56 156 THR A C 1
ATOM 1227 O O . THR A 1 156 ? -22.727 0.039 -7.707 1.00 38.56 156 THR A O 1
ATOM 1230 N N . LYS A 1 157 ? -23.017 -1.737 -6.351 1.00 27.28 157 LYS A N 1
ATOM 1231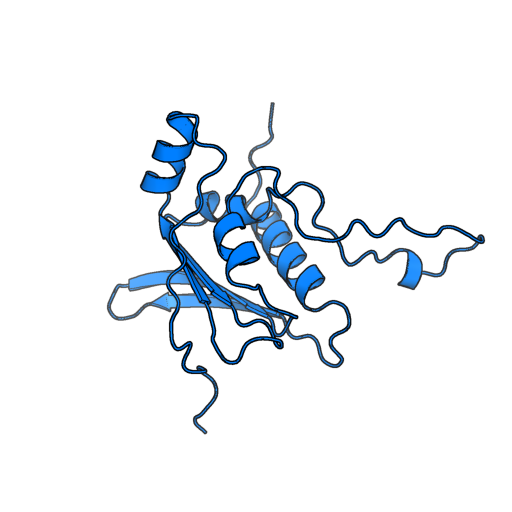 C CA . LYS A 1 157 ? -24.115 -2.467 -6.998 1.00 27.28 157 LYS A CA 1
ATOM 1232 C C . LYS A 1 157 ? -24.247 -3.860 -6.379 1.00 27.28 157 LYS A C 1
ATOM 1234 O O . LYS A 1 157 ? -23.380 -4.691 -6.607 1.00 27.28 157 LYS A O 1
ATOM 1239 N N . GLY A 1 158 ? -25.365 -4.036 -5.666 1.00 32.78 158 GLY A N 1
ATOM 1240 C CA . GLY A 1 158 ? -26.151 -5.273 -5.558 1.00 32.78 158 GLY A CA 1
ATOM 1241 C C . GLY A 1 158 ? -25.504 -6.435 -4.841 1.00 32.78 158 GLY A C 1
ATOM 1242 O O . GLY A 1 158 ? -24.837 -7.219 -5.541 1.00 32.78 158 GLY A O 1
#

Sequence (158 aa):
MTKDMTLVDKLCELLDNSLSAVAGVQTPTILLKFLDSYPDNEALLVLEDNGHGMSREVLEKALITACTFSTEHRLQRSELPVRLDQYLDCHFNRFGRGLNVVFGLGNTLVIDSRHPGTAQGHRLQASYPEWVEAFKCGQHDNTFKCMSCEVRGWLTKG

Organism: Haematococcus lacustris (NCBI:txid44745)

Solvent-accessible surface area (backbone atoms only — not comparable to full-atom values): 9762 Å² total; per-residue (Å²): 134,82,76,81,74,50,75,65,55,42,51,48,37,50,49,36,52,46,49,38,37,25,62,90,48,95,78,65,50,77,47,83,45,80,42,75,41,82,91,78,69,43,81,40,82,44,78,47,63,74,32,55,55,40,50,67,76,52,55,24,37,56,77,14,67,67,45,66,85,64,78,85,77,74,79,80,79,82,61,85,86,71,53,72,77,76,68,61,68,54,72,66,70,76,59,24,47,51,69,59,42,52,60,80,75,40,61,67,48,78,45,79,30,46,19,85,93,44,99,55,25,34,34,39,65,51,43,42,69,60,52,52,52,38,52,73,72,69,44,58,78,52,64,51,73,56,42,82,38,86,65,72,70,94,80,81,77,135

pLDDT: mean 71.75, std 17.31, range [27.28, 95.0]